Protein AF-A0A258W686-F1 (afdb_monomer_lite)

Structure (mmCIF, N/CA/C/O backbone):
data_AF-A0A258W686-F1
#
_entry.id   AF-A0A258W686-F1
#
loop_
_atom_site.group_PDB
_atom_site.id
_atom_site.type_symbol
_atom_site.label_atom_id
_atom_site.label_alt_id
_atom_site.label_comp_id
_atom_site.label_asym_id
_atom_site.label_entity_id
_atom_site.label_seq_id
_atom_site.pdbx_PDB_ins_code
_atom_site.Cartn_x
_atom_site.Cartn_y
_atom_site.Cartn_z
_atom_site.occupancy
_atom_site.B_iso_or_equiv
_atom_site.auth_seq_id
_atom_site.auth_comp_id
_atom_site.auth_asym_id
_atom_site.auth_atom_id
_atom_site.pdbx_PDB_model_num
ATOM 1 N N . MET A 1 1 ? 4.658 16.934 -2.492 1.00 56.75 1 MET A N 1
ATOM 2 C CA . MET A 1 1 ? 5.901 16.606 -3.215 1.00 56.75 1 MET A CA 1
ATOM 3 C C . MET A 1 1 ? 7.035 16.666 -2.204 1.00 56.75 1 MET A C 1
ATOM 5 O O . MET A 1 1 ? 7.214 17.702 -1.574 1.00 56.75 1 MET A O 1
ATOM 9 N N . SER A 1 2 ? 7.665 15.528 -1.936 1.00 75.50 2 SER A N 1
ATOM 10 C CA . SER A 1 2 ? 8.758 15.353 -0.976 1.00 75.50 2 SER A CA 1
ATOM 11 C C . SER A 1 2 ? 10.052 15.969 -1.514 1.00 75.50 2 SER A C 1
ATOM 13 O O . SER A 1 2 ? 10.267 15.992 -2.724 1.00 75.50 2 SER A O 1
ATOM 15 N N . VAL A 1 3 ? 10.951 16.422 -0.632 1.00 77.69 3 VAL A N 1
ATOM 16 C CA . VAL A 1 3 ? 12.310 16.862 -1.020 1.00 77.69 3 VAL A CA 1
ATOM 17 C C . VAL A 1 3 ? 13.039 15.752 -1.790 1.00 77.69 3 VAL A C 1
ATOM 19 O O . VAL A 1 3 ? 13.767 16.023 -2.741 1.00 77.69 3 VAL A O 1
ATOM 22 N N . TRP A 1 4 ? 12.769 14.493 -1.444 1.00 71.19 4 TRP A N 1
ATOM 23 C CA . TRP A 1 4 ? 13.322 13.329 -2.128 1.00 71.19 4 TRP A CA 1
ATOM 24 C C . TRP A 1 4 ? 12.793 13.159 -3.560 1.00 71.19 4 TRP A C 1
ATOM 26 O O . TRP A 1 4 ? 13.562 12.774 -4.435 1.00 71.19 4 TRP A O 1
ATOM 36 N N . ASP A 1 5 ? 11.542 13.540 -3.846 1.00 75.50 5 ASP A N 1
ATOM 37 C CA . ASP A 1 5 ? 11.000 13.475 -5.213 1.00 75.50 5 ASP A CA 1
ATOM 38 C C . ASP A 1 5 ? 11.805 14.378 -6.162 1.00 75.50 5 ASP A C 1
ATOM 40 O O . ASP A 1 5 ? 12.111 13.992 -7.288 1.00 75.50 5 ASP A O 1
ATOM 44 N N . VAL A 1 6 ? 12.207 15.565 -5.691 1.00 79.94 6 VAL A N 1
ATOM 45 C CA . VAL A 1 6 ? 13.018 16.521 -6.466 1.00 79.94 6 VAL A CA 1
ATOM 46 C C . VAL A 1 6 ? 14.425 15.972 -6.721 1.00 79.94 6 VAL A C 1
ATOM 48 O O . VAL A 1 6 ? 14.941 16.081 -7.834 1.00 79.94 6 VAL A O 1
ATOM 51 N N . VAL A 1 7 ? 15.025 15.328 -5.714 1.00 83.75 7 VAL A N 1
ATOM 52 C CA . VAL A 1 7 ? 16.359 14.713 -5.811 1.00 83.75 7 VAL A CA 1
ATOM 53 C C . VAL A 1 7 ? 16.385 13.572 -6.829 1.00 83.75 7 VAL A C 1
ATOM 55 O O . VAL A 1 7 ? 17.376 13.442 -7.540 1.00 83.75 7 VAL A O 1
ATOM 58 N N . PHE A 1 8 ? 15.312 12.783 -6.951 1.00 81.69 8 PHE A N 1
ATOM 59 C CA . PHE A 1 8 ? 15.241 11.657 -7.895 1.00 81.69 8 PHE A CA 1
ATOM 60 C C . PHE A 1 8 ? 14.682 12.022 -9.283 1.00 81.69 8 PHE A C 1
ATOM 62 O O . PHE A 1 8 ? 14.906 11.280 -10.242 1.00 81.69 8 PHE A O 1
ATOM 69 N N . LEU A 1 9 ? 14.031 13.180 -9.440 1.00 83.38 9 LEU A N 1
ATOM 70 C CA . LEU A 1 9 ? 13.615 13.728 -10.743 1.00 83.38 9 LEU A CA 1
ATOM 71 C C . LEU A 1 9 ? 14.786 14.301 -11.555 1.00 83.38 9 LEU A C 1
ATOM 73 O O . LEU A 1 9 ? 14.834 14.139 -12.774 1.00 83.38 9 LEU A O 1
ATOM 77 N N . LEU A 1 10 ? 15.749 14.940 -10.887 1.00 84.19 10 LEU A N 1
ATOM 78 C CA . LEU A 1 10 ? 16.954 15.491 -11.520 1.00 84.19 10 LEU A CA 1
ATOM 79 C C . LEU A 1 10 ? 17.782 14.447 -12.303 1.00 84.19 10 LEU A C 1
ATOM 81 O O . LEU A 1 10 ? 18.039 14.680 -13.487 1.00 84.19 10 LEU A O 1
ATOM 85 N N . PRO A 1 11 ? 18.175 13.293 -11.723 1.00 82.56 11 PRO A N 1
ATOM 86 C CA . PRO A 1 11 ? 18.915 12.256 -12.442 1.00 82.56 11 PRO A CA 1
ATOM 87 C C . PRO A 1 11 ? 18.093 11.607 -13.560 1.00 82.56 11 PRO A C 1
ATOM 89 O O . PRO A 1 11 ? 18.667 11.216 -14.571 1.00 82.56 11 PRO A O 1
ATOM 92 N N . PHE A 1 12 ? 16.762 11.559 -13.451 1.00 84.56 12 PHE A N 1
ATOM 93 C CA . PHE A 1 12 ? 15.903 11.082 -14.538 1.00 84.56 12 PHE A CA 1
ATOM 94 C C . PHE A 1 12 ? 15.983 12.002 -15.768 1.00 84.56 12 PHE A C 1
ATOM 96 O O . PHE A 1 12 ? 16.192 11.534 -16.889 1.00 84.56 12 PHE A O 1
ATOM 103 N N . GLY A 1 13 ? 15.887 13.320 -15.561 1.00 85.25 13 GLY A N 1
ATOM 104 C CA . GLY A 1 13 ? 16.041 14.309 -16.632 1.00 85.25 13 GLY A CA 1
ATOM 105 C C . GLY A 1 13 ? 17.443 14.305 -17.252 1.00 85.25 13 GLY A C 1
ATOM 106 O O . GLY A 1 13 ? 17.581 14.348 -18.474 1.00 85.25 13 GLY A O 1
ATOM 107 N N . LEU A 1 14 ? 18.482 14.184 -16.422 1.00 84.12 14 LEU A N 1
ATOM 108 C CA . LEU A 1 14 ? 19.871 14.027 -16.869 1.00 84.12 14 LEU A CA 1
ATOM 109 C C . LEU A 1 14 ? 20.082 12.737 -17.669 1.00 84.12 14 LEU A C 1
ATOM 111 O O . LEU A 1 14 ? 20.725 12.773 -18.715 1.00 84.12 14 LEU A O 1
ATOM 115 N N . GLY A 1 15 ? 19.502 11.619 -17.232 1.00 82.50 15 GLY A N 1
ATOM 116 C CA . GLY A 1 15 ? 19.580 10.350 -17.945 1.00 82.50 15 GLY A CA 1
ATOM 117 C C . GLY A 1 15 ? 18.936 10.423 -19.330 1.00 82.50 15 GLY A C 1
ATOM 118 O O . GLY A 1 15 ? 19.554 10.011 -20.307 1.00 82.50 15 GLY A O 1
ATOM 119 N N . LEU A 1 16 ? 17.750 11.034 -19.449 1.00 83.88 16 LEU A N 1
ATOM 120 C CA . LEU A 1 16 ? 17.110 11.278 -20.750 1.00 83.88 16 LEU A CA 1
ATOM 121 C C . LEU A 1 16 ? 17.962 12.179 -21.651 1.00 83.88 16 LEU A C 1
ATOM 123 O O . LEU A 1 16 ? 18.076 11.927 -22.851 1.00 83.88 16 LEU A O 1
ATOM 127 N N . TYR A 1 17 ? 18.595 13.205 -21.081 1.00 83.06 17 TYR A N 1
ATOM 128 C CA . TYR A 1 17 ? 19.498 14.079 -21.824 1.00 83.06 17 TYR A CA 1
ATOM 129 C C . TYR A 1 17 ? 20.717 13.323 -22.376 1.00 83.06 17 TYR A C 1
ATOM 131 O O . TYR A 1 17 ? 21.069 13.538 -23.534 1.00 83.06 17 TYR A O 1
ATOM 139 N N . LEU A 1 18 ? 21.300 12.399 -21.603 1.00 81.50 18 LEU A N 1
ATOM 140 C CA . LEU A 1 18 ? 22.433 11.555 -22.018 1.00 81.50 18 LEU A CA 1
ATOM 141 C C . LEU A 1 18 ? 22.084 10.538 -23.123 1.00 81.50 18 LEU A C 1
ATOM 143 O O . LEU A 1 18 ? 22.967 10.070 -23.836 1.00 81.50 18 LEU A O 1
ATOM 147 N N . PHE A 1 19 ? 20.802 10.209 -23.303 1.00 76.25 19 PHE A N 1
ATOM 148 C CA . PHE A 1 19 ? 20.343 9.409 -24.446 1.00 76.25 19 PHE A CA 1
ATOM 149 C C . PHE A 1 19 ? 20.204 10.231 -25.733 1.00 76.25 19 PHE A C 1
ATOM 151 O O . PHE A 1 19 ? 20.416 9.711 -26.826 1.00 76.25 19 PHE A O 1
ATOM 158 N N . VAL A 1 20 ? 19.827 11.508 -25.621 1.00 77.94 20 VAL A N 1
ATOM 159 C CA . VAL A 1 20 ? 19.598 12.399 -26.775 1.00 77.94 20 VAL A CA 1
ATOM 160 C C . VAL A 1 20 ? 20.889 13.081 -27.228 1.00 77.94 20 VAL A C 1
ATOM 162 O O . VAL A 1 20 ? 21.089 13.354 -28.414 1.00 77.94 20 VAL A O 1
ATOM 165 N N . LYS A 1 21 ? 21.771 13.389 -26.283 1.00 74.50 21 LYS A N 1
ATOM 166 C CA . LYS A 1 21 ? 23.090 13.966 -26.509 1.00 74.50 21 LYS A CA 1
ATOM 167 C C . LYS A 1 21 ? 24.098 13.035 -25.855 1.00 74.50 21 LYS A C 1
ATOM 169 O O . LYS A 1 21 ? 23.887 12.645 -24.719 1.00 74.50 21 LYS A O 1
ATOM 174 N N . THR A 1 22 ? 25.206 12.748 -26.531 1.00 69.00 22 THR A N 1
ATOM 175 C CA . THR A 1 22 ? 26.326 11.945 -26.006 1.00 69.00 22 THR A CA 1
ATOM 176 C C . THR A 1 22 ? 27.503 12.845 -25.602 1.00 69.00 22 THR A C 1
ATOM 178 O O . THR A 1 22 ? 28.583 12.794 -26.200 1.00 69.00 22 THR A O 1
ATOM 181 N N . PRO A 1 23 ? 27.310 13.784 -24.653 1.00 68.50 23 PRO A N 1
ATOM 182 C CA . PRO A 1 23 ? 28.314 14.787 -24.343 1.00 68.50 23 PRO A CA 1
ATOM 183 C C . PRO A 1 23 ? 29.565 14.173 -23.713 1.00 68.50 23 PRO A C 1
ATOM 185 O O . PRO A 1 23 ? 30.623 14.788 -23.812 1.00 68.50 23 PRO A O 1
ATOM 188 N N . ILE A 1 24 ? 29.472 13.002 -23.072 1.00 64.94 24 ILE A N 1
ATOM 189 C CA . ILE A 1 24 ? 30.601 12.377 -22.379 1.00 64.94 24 ILE A CA 1
ATOM 190 C C . ILE A 1 24 ? 31.543 11.761 -23.414 1.00 64.94 24 ILE A C 1
ATOM 192 O O . ILE A 1 24 ? 32.717 12.128 -23.443 1.00 64.94 24 ILE A O 1
ATOM 196 N N . GLY A 1 25 ? 31.023 10.946 -24.336 1.00 61.09 25 GLY A N 1
ATOM 197 C CA . GLY A 1 25 ? 31.794 10.374 -25.441 1.00 61.09 25 GLY A CA 1
ATOM 198 C C . GLY A 1 25 ? 32.446 11.437 -26.324 1.00 61.09 25 GLY A C 1
ATOM 199 O O . GLY A 1 25 ? 33.623 11.333 -26.661 1.00 61.09 25 GLY A O 1
ATOM 200 N N . VAL A 1 26 ? 31.722 12.519 -26.630 1.00 64.25 26 VAL A N 1
ATOM 201 C CA . VAL A 1 26 ? 32.249 13.609 -27.470 1.00 64.25 26 VAL A CA 1
ATOM 202 C C . VAL A 1 26 ? 33.321 14.434 -26.749 1.00 64.25 26 VAL A C 1
ATOM 204 O O . VAL A 1 26 ? 34.288 14.859 -27.378 1.00 64.25 26 VAL A O 1
ATOM 207 N N . ARG A 1 27 ? 33.174 14.684 -25.442 1.00 68.88 27 ARG A N 1
ATOM 208 C CA . ARG A 1 27 ? 34.064 15.594 -24.701 1.00 68.88 27 ARG A CA 1
ATOM 209 C C . ARG A 1 27 ? 35.284 14.910 -24.093 1.00 68.88 27 ARG A C 1
ATOM 211 O O . ARG A 1 27 ? 36.314 15.562 -23.955 1.00 68.88 27 ARG A O 1
ATOM 218 N N . TYR A 1 28 ? 35.180 13.630 -23.745 1.00 71.94 28 TYR A N 1
ATOM 219 C CA . TYR A 1 28 ? 36.244 12.877 -23.074 1.00 71.94 28 TYR A CA 1
ATOM 220 C C . TYR A 1 28 ? 36.879 11.793 -23.953 1.00 71.94 28 TYR A C 1
ATOM 222 O O . TYR A 1 28 ? 37.714 11.044 -23.458 1.00 71.94 28 TYR A O 1
ATOM 230 N N . GLN A 1 29 ? 36.516 11.717 -25.244 1.00 65.62 29 GLN A N 1
ATOM 231 C CA . GLN A 1 29 ? 36.982 10.679 -26.181 1.00 65.62 29 GLN A CA 1
ATOM 232 C C . GLN A 1 29 ? 36.765 9.251 -25.653 1.00 65.62 29 GLN A C 1
ATOM 234 O O . GLN A 1 29 ? 37.506 8.328 -25.984 1.00 65.62 29 GLN A O 1
ATOM 239 N N . THR A 1 30 ? 35.754 9.064 -24.808 1.00 67.12 30 THR A N 1
ATOM 240 C CA . THR A 1 30 ? 35.369 7.749 -24.307 1.00 67.12 30 THR A CA 1
ATOM 241 C C . THR A 1 30 ? 34.498 7.030 -25.324 1.00 67.12 30 THR A C 1
ATOM 243 O O . THR A 1 30 ? 33.896 7.643 -26.209 1.00 67.12 30 THR A O 1
ATOM 246 N N . GLU A 1 31 ? 34.402 5.713 -25.182 1.00 72.44 31 GLU A N 1
ATOM 247 C CA . GLU A 1 31 ? 33.558 4.912 -26.056 1.00 72.44 31 GLU A CA 1
ATOM 248 C C . GLU A 1 31 ? 32.090 5.355 -25.938 1.00 72.44 31 GLU A C 1
ATOM 250 O O . GLU A 1 31 ? 31.547 5.549 -24.848 1.00 72.44 31 GLU A O 1
ATOM 255 N N . THR A 1 32 ? 31.438 5.537 -27.085 1.00 67.62 32 THR A N 1
ATOM 256 C CA . THR A 1 32 ? 30.103 6.148 -27.213 1.00 67.62 32 THR A CA 1
ATOM 257 C C . THR A 1 32 ? 28.979 5.348 -26.553 1.00 67.62 32 THR A C 1
ATOM 259 O O . THR A 1 32 ? 27.876 5.864 -26.394 1.00 67.62 32 THR A O 1
ATOM 262 N N . TRP A 1 33 ? 29.241 4.107 -26.133 1.00 73.31 33 TRP A N 1
ATOM 263 C CA . TRP A 1 33 ? 28.299 3.287 -25.371 1.00 73.31 33 TRP A CA 1
ATOM 264 C C . TRP A 1 33 ? 28.239 3.656 -23.881 1.00 73.31 33 TRP A C 1
ATOM 266 O O . TRP A 1 33 ? 27.299 3.252 -23.198 1.00 73.31 33 TRP A O 1
ATOM 276 N N . MET A 1 34 ? 29.186 4.444 -23.359 1.00 75.56 34 MET A N 1
ATOM 277 C CA . MET A 1 34 ? 29.187 4.829 -21.944 1.00 75.56 34 MET A CA 1
ATOM 278 C C . MET A 1 34 ? 28.051 5.804 -21.598 1.00 75.56 34 MET A C 1
ATOM 280 O O . MET A 1 34 ? 27.424 5.651 -20.551 1.00 75.56 34 MET A O 1
ATOM 284 N N . ASP A 1 35 ? 27.730 6.758 -22.481 1.00 76.88 35 ASP A N 1
ATOM 285 C CA . ASP A 1 35 ? 26.614 7.702 -22.302 1.00 76.88 35 ASP A CA 1
ATOM 286 C C . ASP A 1 35 ? 25.251 7.002 -22.097 1.00 76.88 35 ASP A C 1
ATOM 288 O O . ASP A 1 35 ? 24.597 7.273 -21.083 1.00 76.88 35 ASP A O 1
ATOM 292 N N . PRO A 1 36 ? 24.809 6.067 -22.969 1.00 78.00 36 PRO A N 1
ATOM 293 C CA . PRO A 1 36 ? 23.532 5.382 -22.781 1.00 78.00 36 PRO A CA 1
ATOM 294 C C . PRO A 1 36 ? 23.534 4.430 -21.580 1.00 78.00 36 PRO A C 1
ATOM 296 O O . PRO A 1 36 ? 22.490 4.259 -20.955 1.00 78.00 36 PRO A O 1
ATOM 299 N N . VAL A 1 37 ? 24.675 3.840 -21.198 1.00 84.00 37 VAL A N 1
ATOM 300 C CA . VAL A 1 37 ? 24.759 2.996 -19.989 1.00 84.00 37 VAL A CA 1
ATOM 301 C C . VAL A 1 37 ? 24.590 3.831 -18.719 1.00 84.00 37 VAL A C 1
ATOM 303 O O . VAL A 1 37 ? 23.804 3.472 -17.838 1.00 84.00 37 VAL A O 1
ATOM 306 N N . VAL A 1 38 ? 25.268 4.977 -18.628 1.00 83.31 38 VAL A N 1
ATOM 307 C CA . VAL A 1 38 ? 25.111 5.905 -17.497 1.00 83.31 38 VAL A CA 1
ATOM 308 C C . VAL A 1 38 ? 23.691 6.472 -17.468 1.00 83.31 38 VAL A C 1
ATOM 310 O O . VAL A 1 38 ? 23.053 6.468 -16.413 1.00 83.31 38 VAL A O 1
ATOM 313 N N . GLY A 1 39 ? 23.158 6.875 -18.625 1.00 84.38 39 GLY A N 1
ATOM 314 C CA . GLY A 1 39 ? 21.784 7.356 -18.754 1.00 84.38 39 GLY A CA 1
ATOM 315 C C . GLY A 1 39 ? 20.752 6.315 -18.317 1.00 84.38 39 GLY A C 1
ATOM 316 O O . GLY A 1 39 ? 19.850 6.631 -17.540 1.00 84.38 39 GLY A O 1
ATOM 317 N N . PHE A 1 40 ? 20.914 5.057 -18.741 1.00 86.75 40 PHE A N 1
ATOM 318 C CA . PHE A 1 40 ? 20.033 3.954 -18.353 1.00 86.75 40 PHE A CA 1
ATOM 319 C C . PHE A 1 40 ? 20.057 3.725 -16.845 1.00 86.75 40 PHE A C 1
ATOM 321 O O . PHE A 1 40 ? 19.006 3.605 -16.223 1.00 86.75 40 PHE A O 1
ATOM 328 N N . THR A 1 41 ? 21.248 3.718 -16.247 1.00 86.88 41 THR A N 1
ATOM 329 C CA . THR A 1 41 ? 21.414 3.488 -14.808 1.00 86.88 41 THR A CA 1
ATOM 330 C C . THR A 1 41 ? 20.721 4.580 -13.989 1.00 86.88 41 THR A C 1
ATOM 332 O O . THR A 1 41 ? 20.018 4.274 -13.026 1.00 86.88 41 THR A O 1
ATOM 335 N N . MET A 1 42 ? 20.845 5.849 -14.397 1.00 86.19 42 MET A N 1
ATOM 336 C CA . MET A 1 42 ? 20.165 6.969 -13.735 1.00 86.19 42 MET A CA 1
ATOM 337 C C . MET A 1 42 ? 18.640 6.869 -13.841 1.00 86.19 42 MET A C 1
ATOM 339 O O . MET A 1 42 ? 17.946 6.999 -12.834 1.00 86.19 42 MET A O 1
ATOM 343 N N . ILE A 1 43 ? 18.117 6.585 -15.038 1.00 88.56 43 ILE A N 1
ATOM 344 C CA . ILE A 1 43 ? 16.676 6.404 -15.258 1.00 88.56 43 ILE A CA 1
ATOM 345 C C . ILE A 1 43 ? 16.152 5.225 -14.437 1.00 88.56 43 ILE A C 1
ATOM 347 O O . ILE A 1 43 ? 15.110 5.344 -13.794 1.00 88.56 43 ILE A O 1
ATOM 351 N N . PHE A 1 44 ? 16.875 4.105 -14.431 1.00 88.25 44 PHE A N 1
ATOM 352 C CA . PHE A 1 44 ? 16.490 2.897 -13.715 1.00 88.25 44 PHE A CA 1
ATOM 353 C C . PHE A 1 44 ? 16.409 3.138 -12.205 1.00 88.25 44 PHE A C 1
ATOM 355 O O . PHE A 1 44 ? 15.393 2.817 -11.595 1.00 88.25 44 PHE A O 1
ATOM 362 N N . ILE A 1 45 ? 17.421 3.770 -11.603 1.00 86.62 45 ILE A N 1
ATOM 363 C CA . ILE A 1 45 ? 17.424 4.085 -10.165 1.00 86.62 45 ILE A CA 1
ATOM 364 C C . ILE A 1 45 ? 16.271 5.029 -9.807 1.00 86.62 45 ILE A C 1
ATOM 366 O O . ILE A 1 45 ? 15.567 4.788 -8.825 1.00 86.62 45 ILE A O 1
ATOM 370 N N . SER A 1 46 ? 16.029 6.068 -10.611 1.00 85.31 46 SER A N 1
ATOM 371 C CA . SER A 1 46 ? 14.891 6.968 -10.408 1.00 85.31 46 SER A CA 1
ATOM 372 C C . SER A 1 46 ? 13.558 6.233 -10.524 1.00 85.31 46 SER A C 1
ATOM 374 O O . SER A 1 46 ? 12.697 6.394 -9.664 1.00 85.31 46 SER A O 1
ATOM 376 N N . ALA A 1 47 ? 13.383 5.385 -11.539 1.00 85.12 47 ALA A N 1
ATOM 377 C CA . ALA A 1 47 ? 12.165 4.602 -11.722 1.00 85.12 47 ALA A CA 1
ATOM 378 C C . ALA A 1 47 ? 11.923 3.639 -10.551 1.00 85.12 47 ALA A C 1
ATOM 380 O O . ALA A 1 47 ? 10.799 3.538 -10.064 1.00 85.12 47 ALA A O 1
ATOM 381 N N . VAL A 1 48 ? 12.977 2.991 -10.049 1.00 85.50 48 VAL A N 1
ATOM 382 C CA . VAL A 1 48 ? 12.924 2.133 -8.861 1.00 85.50 48 VAL A CA 1
ATOM 383 C C . VAL A 1 48 ? 12.531 2.940 -7.623 1.00 85.50 48 VAL A C 1
ATOM 385 O O . VAL A 1 48 ? 11.656 2.508 -6.875 1.00 85.50 48 VAL A O 1
ATOM 388 N N . TYR A 1 49 ? 13.101 4.133 -7.422 1.00 82.81 49 TYR A N 1
ATOM 389 C CA . TYR A 1 49 ? 12.688 5.023 -6.337 1.00 82.81 49 TYR A CA 1
ATOM 390 C C . TYR A 1 49 ? 11.207 5.391 -6.444 1.00 82.81 49 TYR A C 1
ATOM 392 O O . TYR A 1 49 ? 10.482 5.225 -5.472 1.00 82.81 49 TYR A O 1
ATOM 400 N N . PHE A 1 50 ? 10.728 5.834 -7.610 1.00 79.44 50 PHE A N 1
ATOM 401 C CA . PHE A 1 50 ? 9.317 6.191 -7.788 1.00 79.44 50 PHE A CA 1
ATOM 402 C C . PHE A 1 50 ? 8.392 4.988 -7.593 1.00 79.44 50 PHE A C 1
ATOM 404 O O . PHE A 1 50 ? 7.342 5.116 -6.962 1.00 79.44 50 PHE A O 1
ATOM 411 N N . TYR A 1 51 ? 8.808 3.809 -8.053 1.00 77.38 51 TYR A N 1
ATOM 412 C CA . TYR A 1 51 ? 8.102 2.563 -7.797 1.00 77.38 51 TYR A CA 1
ATOM 413 C C . TYR A 1 51 ? 8.012 2.277 -6.293 1.00 77.38 51 TYR A C 1
ATOM 415 O O . TYR A 1 51 ? 6.923 2.056 -5.782 1.00 77.38 51 TYR A O 1
ATOM 423 N N . PHE A 1 52 ? 9.100 2.356 -5.529 1.00 75.69 52 PHE A N 1
ATOM 424 C CA . PHE A 1 52 ? 9.039 2.104 -4.084 1.00 75.69 52 PHE A CA 1
ATOM 425 C C . PHE A 1 52 ? 8.421 3.245 -3.264 1.00 75.69 52 PHE A C 1
ATOM 427 O O . PHE A 1 52 ? 7.821 2.997 -2.227 1.00 75.69 52 PHE A O 1
ATOM 434 N N . ALA A 1 53 ? 8.545 4.494 -3.692 1.00 69.88 53 ALA A N 1
ATOM 435 C CA . ALA A 1 53 ? 8.013 5.636 -2.959 1.00 69.88 53 ALA A CA 1
ATOM 436 C C . ALA A 1 53 ? 6.499 5.791 -3.159 1.00 69.88 53 ALA A C 1
ATOM 438 O O . ALA A 1 53 ? 5.799 6.178 -2.226 1.00 69.88 53 ALA A O 1
ATOM 439 N N . HIS A 1 54 ? 5.990 5.464 -4.354 1.00 68.81 54 HIS A N 1
ATOM 440 C CA . HIS A 1 54 ? 4.599 5.742 -4.733 1.00 68.81 54 HIS A CA 1
ATOM 441 C C . HIS A 1 54 ? 3.786 4.492 -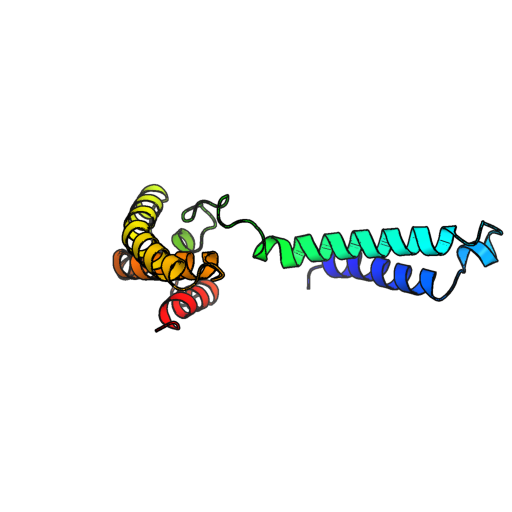5.084 1.00 68.81 54 HIS A C 1
ATOM 443 O O . HIS A 1 54 ? 2.567 4.508 -4.932 1.00 68.81 54 HIS A O 1
ATOM 449 N N . VAL A 1 55 ? 4.432 3.401 -5.510 1.00 61.09 55 VAL A N 1
ATOM 450 C CA . VAL A 1 55 ? 3.750 2.181 -5.979 1.00 61.09 55 VAL A CA 1
ATOM 451 C C . VAL A 1 55 ? 3.863 1.024 -4.980 1.00 61.09 55 VAL A C 1
ATOM 453 O O . VAL A 1 55 ? 2.883 0.318 -4.774 1.00 61.09 55 VAL A O 1
ATOM 456 N N . SER A 1 56 ? 4.979 0.829 -4.272 1.00 50.94 56 SER A N 1
ATOM 457 C CA . SER A 1 56 ? 5.098 -0.267 -3.292 1.00 50.94 56 SER A CA 1
ATOM 458 C C . SER A 1 56 ? 4.207 -0.064 -2.063 1.00 50.94 56 SER A C 1
ATOM 460 O O . SER A 1 56 ? 3.812 -1.036 -1.437 1.00 50.94 56 SER A O 1
ATOM 462 N N . GLY A 1 57 ? 3.799 1.172 -1.758 1.00 43.72 57 GLY A N 1
ATOM 463 C CA . GLY A 1 57 ? 2.732 1.431 -0.788 1.00 43.72 57 GLY A CA 1
ATOM 464 C C . GLY A 1 57 ? 1.352 0.931 -1.245 1.00 43.72 57 GLY A C 1
ATOM 465 O O . GLY A 1 57 ? 0.479 0.738 -0.406 1.00 43.72 57 GLY A O 1
ATOM 466 N N . GLN A 1 58 ? 1.168 0.713 -2.552 1.00 46.16 58 GLN A N 1
ATOM 467 C CA . GLN A 1 58 ? -0.045 0.175 -3.183 1.00 46.16 58 GLN A CA 1
ATOM 468 C C . GLN A 1 58 ? 0.090 -1.308 -3.586 1.00 46.16 58 GLN A C 1
ATOM 470 O O . GLN A 1 58 ? -0.921 -1.965 -3.804 1.00 46.16 58 GLN A O 1
ATOM 475 N N . LEU A 1 59 ? 1.322 -1.826 -3.701 1.00 41.47 59 LEU A N 1
ATOM 476 C CA . LEU A 1 59 ? 1.653 -3.210 -4.082 1.00 41.47 59 LEU A CA 1
ATOM 477 C C . LEU A 1 59 ? 2.266 -4.037 -2.945 1.00 41.47 59 LEU A C 1
ATOM 479 O O . LEU A 1 59 ? 2.591 -5.204 -3.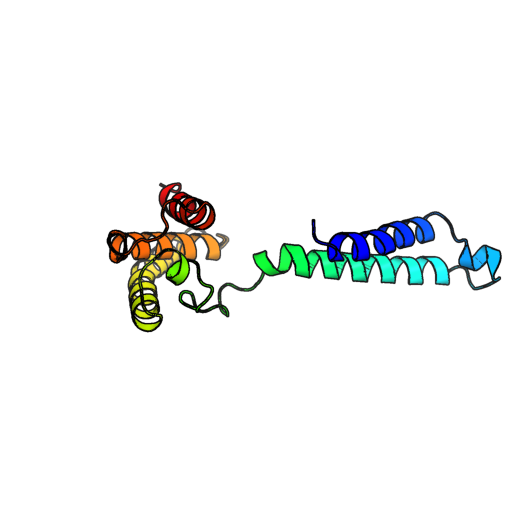165 1.00 41.47 59 LEU A O 1
ATOM 483 N N . ALA A 1 60 ? 2.460 -3.466 -1.752 1.00 35.25 60 ALA A N 1
ATOM 484 C CA . ALA A 1 60 ? 2.785 -4.256 -0.575 1.00 35.25 60 ALA A CA 1
ATOM 485 C C . ALA A 1 60 ? 1.693 -5.325 -0.453 1.00 35.25 60 ALA A C 1
ATOM 487 O O . ALA A 1 60 ? 0.519 -4.955 -0.370 1.00 35.25 60 ALA A O 1
ATOM 488 N N . PRO A 1 61 ? 2.038 -6.624 -0.500 1.00 40.88 61 PRO A N 1
ATOM 489 C CA . PRO A 1 61 ? 1.049 -7.652 -0.256 1.00 40.88 61 PRO A CA 1
ATOM 490 C C . PRO A 1 61 ? 0.395 -7.326 1.085 1.00 40.88 61 PRO A C 1
ATOM 492 O O . PRO A 1 61 ? 1.086 -7.111 2.083 1.00 40.88 61 PRO A O 1
ATOM 495 N N . GLU A 1 62 ? -0.933 -7.274 1.087 1.00 46.22 62 GLU A N 1
ATOM 496 C CA . GLU A 1 62 ? -1.824 -7.031 2.231 1.00 46.22 62 GLU A CA 1
ATOM 497 C C . GLU A 1 62 ? -1.622 -8.030 3.402 1.00 46.22 62 GLU A C 1
ATOM 499 O O . GLU A 1 62 ? -2.445 -8.107 4.305 1.00 46.22 62 GLU A O 1
ATOM 504 N N . GLY A 1 63 ? -0.539 -8.817 3.405 1.00 39.69 63 GLY A N 1
ATOM 505 C CA . GLY A 1 63 ? -0.250 -9.879 4.364 1.00 39.69 63 GLY A CA 1
ATOM 506 C C . GLY A 1 63 ? 0.694 -9.522 5.517 1.00 39.69 63 GLY A C 1
ATOM 507 O O . GLY A 1 63 ? 0.692 -10.261 6.492 1.00 39.69 63 GLY A O 1
ATOM 508 N N . ASP A 1 64 ? 1.466 -8.425 5.459 1.00 39.50 64 ASP A N 1
ATOM 509 C CA . ASP A 1 64 ? 2.529 -8.163 6.464 1.00 39.50 64 ASP A CA 1
ATOM 510 C C . ASP A 1 64 ? 2.344 -6.900 7.320 1.00 39.50 64 ASP A C 1
ATOM 512 O O . ASP A 1 64 ? 3.106 -6.653 8.257 1.00 39.50 64 ASP A O 1
ATOM 516 N N . ARG A 1 65 ? 1.309 -6.095 7.065 1.00 53.25 65 ARG A N 1
ATOM 517 C CA . ARG A 1 65 ? 0.812 -5.158 8.080 1.00 53.25 65 ARG A CA 1
ATOM 518 C C . ARG A 1 65 ? -0.374 -5.833 8.726 1.00 53.25 65 ARG A C 1
ATOM 520 O O . ARG A 1 65 ? -1.396 -5.998 8.070 1.00 53.25 65 ARG A O 1
ATOM 527 N N . SER A 1 66 ? -0.232 -6.230 9.991 1.00 62.53 66 SER A N 1
ATOM 528 C CA . SER A 1 66 ? -1.374 -6.738 10.741 1.00 62.53 66 SER A CA 1
ATOM 529 C C . SER A 1 66 ? -2.537 -5.746 10.569 1.00 62.53 66 SER A C 1
ATOM 531 O O . SER A 1 66 ? -2.330 -4.532 10.702 1.00 62.53 66 SER A O 1
ATOM 533 N N . PRO A 1 67 ? -3.750 -6.221 10.241 1.00 68.12 67 PRO A N 1
ATOM 534 C CA . PRO A 1 67 ? -4.901 -5.351 9.986 1.00 68.12 67 PRO A CA 1
ATOM 535 C C . PRO A 1 67 ? -5.246 -4.482 11.202 1.00 68.12 67 PRO A C 1
ATOM 537 O O . PRO A 1 67 ? -5.956 -3.495 11.084 1.00 68.12 67 PRO A O 1
ATOM 540 N N . CYS A 1 68 ? -4.685 -4.813 12.362 1.00 74.62 68 CYS A N 1
ATOM 541 C CA . CYS A 1 68 ? -4.806 -4.076 13.606 1.00 74.62 68 CYS A CA 1
ATOM 542 C C . CYS A 1 68 ? -3.456 -3.635 14.174 1.00 74.62 68 CYS A C 1
ATOM 544 O O . CYS A 1 68 ? -3.322 -3.463 15.376 1.00 74.62 68 CYS A O 1
ATOM 546 N N . GLY A 1 69 ? -2.437 -3.437 13.340 1.00 71.94 69 GLY A N 1
ATOM 547 C CA . GLY A 1 69 ? -1.165 -2.889 13.799 1.00 71.94 69 GLY A CA 1
ATOM 548 C C . GLY A 1 69 ? -1.324 -1.457 14.315 1.00 71.94 69 GLY A C 1
ATOM 549 O O . GLY A 1 69 ? -2.279 -0.753 13.986 1.00 71.94 69 GLY A O 1
ATOM 550 N N . ARG A 1 70 ? -0.348 -0.970 15.082 1.00 63.88 70 ARG A N 1
ATOM 551 C CA . ARG A 1 70 ? -0.373 0.370 15.707 1.00 63.88 70 ARG A CA 1
ATOM 552 C C . ARG A 1 70 ? -0.567 1.549 14.730 1.00 63.88 70 ARG A C 1
ATOM 554 O O . ARG A 1 70 ? -0.960 2.629 15.155 1.00 63.88 70 ARG A O 1
ATOM 561 N N . LEU A 1 71 ? -0.288 1.346 13.439 1.00 66.12 71 LEU A N 1
ATOM 562 C CA . LEU A 1 71 ? -0.468 2.322 12.350 1.00 66.12 71 LEU A CA 1
ATOM 563 C C . LEU A 1 71 ? -1.645 1.979 11.413 1.00 66.12 71 LEU A C 1
ATOM 565 O O . LEU A 1 71 ? -1.768 2.558 10.334 1.00 66.12 71 LEU A O 1
ATOM 569 N N . SER A 1 72 ? -2.474 1.002 11.781 1.00 76.31 72 SER A N 1
ATOM 570 C CA . SER A 1 72 ? -3.637 0.581 10.999 1.00 76.31 72 SER A CA 1
ATOM 571 C C . SER A 1 72 ? -4.762 1.614 11.074 1.00 76.31 72 SER A C 1
ATOM 573 O O . SER A 1 72 ? -4.933 2.306 12.084 1.00 76.31 72 SER A O 1
ATOM 575 N N . LYS A 1 73 ? -5.577 1.695 10.016 1.00 76.62 73 LYS A N 1
ATOM 576 C CA . LYS A 1 73 ? -6.776 2.550 10.012 1.00 76.62 73 LYS A CA 1
ATOM 577 C C . LYS A 1 73 ? -7.820 2.067 11.012 1.00 76.62 73 LYS A C 1
ATOM 579 O O . LYS A 1 73 ? -8.551 2.873 11.573 1.00 76.62 73 LYS A O 1
ATOM 584 N N . GLN A 1 74 ? -7.811 0.778 11.311 1.00 80.31 74 GLN A N 1
ATOM 585 C CA . GLN A 1 74 ? -8.658 0.117 12.282 1.00 80.31 74 GLN A CA 1
ATOM 586 C C . GLN A 1 74 ? -8.349 0.603 13.712 1.00 80.31 74 GLN A C 1
ATOM 588 O O . GLN A 1 74 ? -9.270 0.874 14.472 1.00 80.31 74 GLN A O 1
ATOM 593 N N . ILE A 1 75 ? -7.081 0.827 14.079 1.00 80.31 75 ILE A N 1
ATOM 594 C CA . ILE A 1 75 ? -6.722 1.435 15.379 1.00 80.31 75 ILE A CA 1
ATOM 595 C C . ILE A 1 75 ? -6.793 2.972 15.353 1.00 80.31 75 ILE A C 1
ATOM 597 O O . ILE A 1 75 ? -7.107 3.606 16.366 1.00 80.31 75 ILE A O 1
ATOM 601 N N . GLU A 1 76 ? -6.503 3.605 14.215 1.00 81.88 76 GLU A N 1
ATOM 602 C CA . GLU A 1 76 ? -6.565 5.069 14.070 1.00 81.88 76 GLU A CA 1
ATOM 603 C C . GLU A 1 76 ? -8.006 5.594 14.169 1.00 81.88 76 GLU A C 1
ATOM 605 O O . GLU A 1 76 ? -8.249 6.602 14.839 1.00 81.88 76 GLU A O 1
ATOM 610 N N . CYS A 1 77 ? -8.954 4.892 13.544 1.00 84.25 77 CYS A N 1
ATOM 611 C CA . CYS A 1 77 ? -10.341 5.326 13.374 1.00 84.25 77 CYS A CA 1
ATOM 612 C C . CYS A 1 77 ? -11.332 4.638 14.322 1.00 84.25 77 CYS A C 1
ATOM 614 O O . CYS A 1 77 ? -12.494 5.033 14.364 1.00 84.25 77 CYS A O 1
ATOM 616 N N . TYR A 1 78 ? -10.890 3.667 15.129 1.00 85.56 78 TYR A N 1
ATOM 617 C CA . TYR A 1 78 ? -11.710 3.066 16.186 1.00 85.56 78 TYR A CA 1
ATOM 618 C C . TYR A 1 78 ? -10.996 3.105 17.541 1.00 85.56 78 TYR A C 1
ATOM 620 O O . TYR A 1 78 ? -9.767 3.143 17.647 1.00 85.56 78 TYR A O 1
ATOM 628 N N . ASN A 1 79 ? -11.768 3.132 18.621 1.00 87.75 79 ASN A N 1
ATOM 629 C CA . ASN A 1 79 ? -11.267 3.077 19.988 1.00 87.75 79 ASN A CA 1
ATOM 630 C C . ASN A 1 79 ? -11.128 1.622 20.462 1.00 87.75 79 ASN A C 1
ATOM 632 O O . ASN A 1 79 ? -11.893 1.159 21.303 1.00 87.75 79 ASN A O 1
ATOM 636 N N . LEU A 1 80 ? -10.179 0.887 19.878 1.00 84.44 80 LEU A N 1
ATOM 637 C CA . LEU A 1 80 ? -9.963 -0.537 20.144 1.00 84.44 80 LEU A CA 1
ATOM 638 C C . LEU A 1 80 ? -8.511 -0.805 20.551 1.00 84.44 80 LEU A C 1
ATOM 640 O O . LEU A 1 80 ? -7.590 -0.143 20.066 1.00 84.44 80 LEU A O 1
ATOM 644 N N . SER A 1 81 ? -8.306 -1.796 21.421 1.00 85.06 81 SER A N 1
ATOM 645 C CA . SER A 1 81 ? -6.987 -2.401 21.620 1.00 85.06 81 SER A CA 1
ATOM 646 C C . SER A 1 81 ? -6.627 -3.286 20.423 1.00 85.06 81 SER A C 1
ATOM 648 O O . SER A 1 81 ? -7.504 -3.737 19.681 1.00 85.06 81 SER A O 1
ATOM 650 N N . GLU A 1 82 ? -5.335 -3.556 20.240 1.00 82.12 82 GLU A N 1
ATOM 651 C CA . GLU A 1 82 ? -4.837 -4.417 19.159 1.00 82.12 82 GLU A CA 1
ATOM 652 C C . GLU A 1 82 ? -5.450 -5.824 19.209 1.00 82.12 82 GLU A C 1
ATOM 654 O O . GLU A 1 82 ? -5.899 -6.332 18.184 1.00 82.12 82 GLU A O 1
ATOM 659 N N . GLU A 1 83 ? -5.589 -6.405 20.404 1.00 81.75 83 GLU A N 1
ATOM 660 C CA . GLU A 1 83 ? -6.221 -7.715 20.605 1.00 81.75 83 GLU A CA 1
ATOM 661 C C . GLU A 1 83 ? -7.703 -7.723 20.201 1.00 81.75 83 GLU A C 1
ATOM 663 O O . GLU A 1 83 ? -8.143 -8.596 19.449 1.00 81.75 83 GLU A O 1
ATOM 668 N N . THR A 1 84 ? -8.477 -6.729 20.649 1.00 84.19 84 THR A N 1
ATOM 669 C CA . THR A 1 84 ? -9.910 -6.632 20.329 1.00 84.19 84 THR A CA 1
ATOM 670 C C . THR A 1 84 ? -10.122 -6.375 18.844 1.00 84.19 84 THR A C 1
ATOM 672 O O . THR A 1 84 ? -11.020 -6.955 18.233 1.00 84.19 84 THR A O 1
ATOM 675 N N . CYS A 1 85 ? -9.272 -5.542 18.246 1.00 84.69 85 CYS A N 1
ATOM 676 C CA . CYS A 1 85 ? -9.292 -5.299 16.816 1.00 84.69 85 CYS A CA 1
ATOM 677 C C . CYS A 1 85 ? -8.993 -6.590 16.040 1.00 84.69 85 CYS A C 1
ATOM 679 O O . CYS A 1 85 ? -9.773 -6.953 15.163 1.00 84.69 85 CYS A O 1
ATOM 681 N N . MET A 1 86 ? -7.919 -7.319 16.376 1.00 85.81 86 MET A N 1
ATOM 682 C CA . MET A 1 86 ? -7.556 -8.557 15.673 1.00 85.81 86 MET A CA 1
ATOM 683 C C . MET A 1 86 ? -8.653 -9.616 15.783 1.00 85.81 86 MET A C 1
ATOM 685 O O . MET A 1 86 ? -8.974 -10.277 14.794 1.00 85.81 86 MET A O 1
ATOM 689 N N . SER A 1 87 ? -9.257 -9.752 16.965 1.00 84.75 87 SER A N 1
ATOM 690 C CA . SER A 1 87 ? -10.368 -10.676 17.202 1.00 84.75 87 SER A CA 1
ATOM 691 C C . SER A 1 87 ? -11.577 -10.337 16.326 1.00 84.75 87 SER A C 1
ATOM 693 O O . SER A 1 87 ? -12.090 -11.193 15.602 1.00 84.75 87 SER A O 1
ATOM 695 N N . ALA A 1 88 ? -11.985 -9.067 16.304 1.00 85.56 88 ALA A N 1
ATOM 696 C CA . ALA A 1 88 ? -13.120 -8.620 15.504 1.00 85.56 88 ALA A CA 1
ATOM 697 C C . ALA A 1 88 ? -12.852 -8.682 13.996 1.00 85.56 88 ALA A C 1
ATOM 699 O O . ALA A 1 88 ? -13.741 -9.047 13.226 1.00 85.56 88 ALA A O 1
ATOM 700 N N . TRP A 1 89 ? -11.624 -8.387 13.564 1.00 85.94 89 TRP A N 1
ATOM 701 C CA . TRP A 1 89 ? -11.212 -8.516 12.168 1.00 85.94 89 TRP A CA 1
ATOM 702 C C . TRP A 1 89 ? -11.272 -9.972 11.705 1.00 85.94 89 TRP A C 1
ATOM 704 O O . TRP A 1 89 ? -11.877 -10.272 10.678 1.00 85.94 89 TRP A O 1
ATOM 714 N N . THR A 1 90 ? -10.731 -10.891 12.508 1.00 84.25 90 THR A N 1
ATOM 715 C CA . THR A 1 90 ? -10.762 -12.334 12.222 1.00 84.25 90 THR A CA 1
ATOM 716 C C . THR A 1 90 ? -12.197 -12.859 12.191 1.00 84.25 90 THR A C 1
ATOM 718 O O . THR A 1 90 ? -12.575 -13.568 11.261 1.00 84.25 90 THR A O 1
ATOM 721 N N . SER A 1 91 ? -13.036 -12.442 13.146 1.00 84.94 91 SER A N 1
ATOM 722 C CA . SER A 1 91 ? -14.461 -12.799 13.168 1.00 84.94 91 SER A CA 1
ATOM 723 C C . SER A 1 91 ? -15.232 -12.265 11.958 1.00 84.94 91 SER A C 1
ATOM 725 O O . SER A 1 91 ? -16.230 -12.861 11.567 1.00 84.94 91 SER A O 1
ATOM 727 N N . SER A 1 92 ? -14.791 -11.153 11.369 1.00 85.06 92 SER A N 1
ATOM 728 C CA . SER A 1 92 ? -15.423 -10.538 10.196 1.00 85.06 92 SER A CA 1
ATOM 729 C C . SER A 1 92 ? -15.020 -11.211 8.874 1.00 85.06 92 SER A C 1
ATOM 731 O O . SER A 1 92 ? -15.673 -10.983 7.854 1.00 85.06 92 SER A O 1
ATOM 733 N N . GLY A 1 93 ? -13.965 -12.039 8.901 1.00 81.25 93 GLY A N 1
ATOM 734 C CA . GLY A 1 93 ? -13.377 -12.750 7.763 1.00 81.25 93 GLY A CA 1
ATOM 735 C C . GLY A 1 93 ? -14.208 -13.906 7.212 1.00 81.25 93 GLY A C 1
ATOM 736 O O . GLY A 1 93 ? -14.336 -14.030 5.994 1.00 81.25 93 GLY A O 1
ATOM 737 N N . GLY A 1 94 ? -14.798 -14.721 8.093 1.00 79.12 94 GLY A N 1
ATOM 738 C CA . GLY A 1 94 ? -15.401 -16.011 7.724 1.00 79.12 94 GLY A CA 1
ATOM 739 C C . GLY A 1 94 ? -16.438 -15.915 6.600 1.00 79.12 94 GLY A C 1
ATOM 740 O O . GLY A 1 94 ? -16.279 -16.527 5.546 1.00 79.12 94 GLY A O 1
ATOM 741 N N . ASP A 1 95 ? -17.444 -15.053 6.764 1.00 79.81 95 ASP A N 1
ATOM 742 C CA . ASP A 1 95 ? -18.524 -14.884 5.778 1.00 79.81 95 ASP A CA 1
ATOM 743 C C . ASP A 1 95 ? -18.034 -14.329 4.425 1.00 79.81 95 ASP A C 1
ATOM 745 O O . ASP A 1 95 ? -18.665 -14.526 3.380 1.00 79.81 95 ASP A O 1
ATOM 749 N N . CYS A 1 96 ? -16.917 -13.599 4.425 1.00 82.94 96 CYS A N 1
ATOM 750 C CA . CYS A 1 96 ? -16.347 -12.993 3.225 1.00 82.94 96 CYS A CA 1
ATOM 751 C C . CYS A 1 96 ? -15.567 -14.003 2.382 1.00 82.94 96 CYS A C 1
ATOM 753 O O . CYS A 1 96 ? -15.633 -13.946 1.149 1.00 82.94 96 CYS A O 1
ATOM 755 N N . GLU A 1 97 ? -14.877 -14.947 3.021 1.00 81.06 97 GLU A N 1
ATOM 756 C CA . GLU A 1 97 ? -14.180 -16.034 2.333 1.00 81.06 97 GLU A CA 1
ATOM 757 C C . GLU A 1 97 ? -15.160 -16.981 1.633 1.00 81.06 97 GLU A C 1
ATOM 759 O O . GLU A 1 97 ? -14.938 -17.340 0.474 1.00 81.06 97 GLU A O 1
ATOM 764 N N . ASP A 1 98 ? -16.295 -17.290 2.264 1.00 83.38 98 ASP A N 1
ATOM 765 C CA . ASP A 1 98 ? -17.348 -18.119 1.666 1.00 83.38 98 ASP A CA 1
ATOM 766 C C . ASP A 1 98 ? -17.972 -17.459 0.427 1.00 83.38 98 ASP A C 1
ATOM 768 O O . ASP A 1 98 ? -18.146 -18.090 -0.625 1.00 83.38 98 ASP A O 1
ATOM 772 N N . ARG A 1 99 ? -18.249 -16.150 0.502 1.00 80.19 99 ARG A N 1
ATOM 773 C CA . ARG A 1 99 ? -18.720 -15.364 -0.653 1.00 80.19 99 ARG A CA 1
ATOM 774 C C . ARG A 1 99 ? -17.688 -15.342 -1.771 1.00 80.19 99 ARG A C 1
ATOM 776 O O . ARG A 1 99 ? -18.037 -15.500 -2.943 1.00 80.19 99 ARG A O 1
ATOM 783 N N . LEU A 1 100 ? -16.415 -15.175 -1.423 1.00 81.69 100 LEU A N 1
ATOM 784 C CA . LEU A 1 100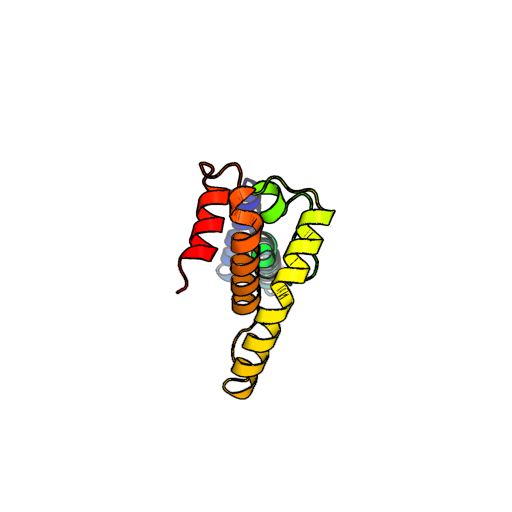 ? -15.331 -15.184 -2.393 1.00 81.69 100 LEU A CA 1
ATOM 785 C C . LEU A 1 100 ? -15.183 -16.559 -3.060 1.00 81.69 100 LEU A C 1
ATOM 787 O O . LEU A 1 100 ? -14.977 -16.630 -4.273 1.00 81.69 100 LEU A O 1
ATOM 791 N N . ALA A 1 101 ? -15.335 -17.648 -2.306 1.00 82.19 101 ALA A N 1
ATOM 792 C CA . ALA A 1 101 ? -15.310 -19.006 -2.835 1.00 82.19 101 ALA A CA 1
ATOM 793 C C . ALA A 1 101 ? -16.445 -19.240 -3.845 1.00 82.19 101 ALA A C 1
ATOM 795 O O . ALA A 1 101 ? -16.213 -19.831 -4.903 1.00 82.19 101 ALA A O 1
ATOM 796 N N . ALA A 1 102 ? -17.649 -18.725 -3.578 1.00 82.69 102 ALA A N 1
ATOM 797 C CA . ALA A 1 102 ? -18.763 -18.771 -4.524 1.00 82.69 102 ALA A CA 1
ATOM 798 C C . ALA A 1 102 ? -18.468 -17.979 -5.812 1.00 82.69 102 ALA A C 1
ATOM 800 O O . ALA A 1 102 ? -18.707 -18.479 -6.912 1.00 82.69 102 ALA A O 1
ATOM 801 N N . ILE A 1 103 ? -17.880 -16.783 -5.697 1.00 80.25 103 ILE A N 1
ATOM 802 C CA . ILE A 1 103 ? -17.506 -15.953 -6.854 1.00 80.25 103 ILE A CA 1
ATOM 803 C C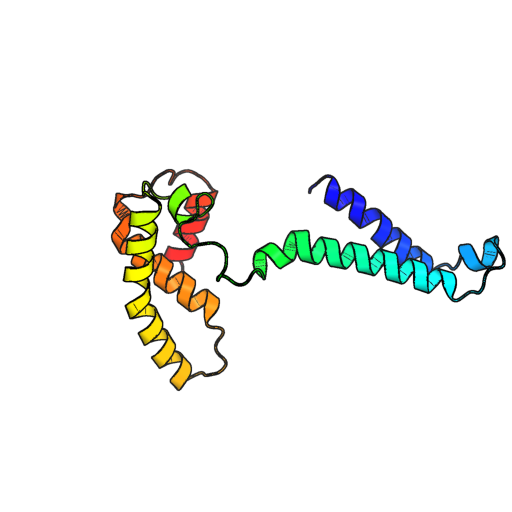 . ILE A 1 103 ? -16.408 -16.626 -7.681 1.00 80.25 103 ILE A C 1
ATOM 805 O O . ILE A 1 103 ? -16.526 -16.683 -8.904 1.00 80.25 103 ILE A O 1
ATOM 809 N N . ARG A 1 104 ? -15.374 -17.193 -7.045 1.00 78.88 104 ARG A N 1
ATOM 810 C CA . ARG A 1 104 ? -14.275 -17.894 -7.737 1.00 78.88 104 ARG A CA 1
ATOM 811 C C . ARG A 1 104 ? -14.761 -19.080 -8.565 1.00 78.88 104 ARG A C 1
ATOM 813 O O . ARG A 1 104 ? -14.216 -19.308 -9.641 1.00 78.88 104 ARG A O 1
ATOM 820 N N . LYS A 1 105 ? -15.797 -19.798 -8.112 1.00 80.00 105 LYS A N 1
ATOM 821 C CA . LYS A 1 105 ? -16.411 -20.894 -8.887 1.00 80.00 105 LYS A CA 1
ATOM 822 C C . LYS A 1 105 ? -17.017 -20.415 -10.209 1.00 80.00 105 LYS A C 1
ATOM 824 O O . LYS A 1 105 ? -17.027 -21.170 -11.172 1.00 80.00 105 LYS A O 1
ATOM 829 N N . VAL A 1 106 ? -17.504 -19.175 -10.262 1.00 80.62 106 VAL A N 1
ATOM 830 C CA . VAL A 1 106 ? -18.144 -18.590 -11.453 1.00 80.62 106 VAL A CA 1
ATOM 831 C C . VAL A 1 106 ? -17.155 -17.760 -12.283 1.00 80.62 106 VAL A C 1
ATOM 833 O O . VAL A 1 106 ? -17.264 -17.705 -13.506 1.00 80.62 106 VAL A O 1
ATOM 836 N N . ARG A 1 107 ? -16.187 -17.099 -11.637 1.00 71.25 107 ARG A N 1
ATOM 837 C CA . ARG A 1 107 ? -15.198 -16.200 -12.253 1.00 71.25 107 ARG A CA 1
ATOM 838 C C . ARG A 1 107 ? -13.809 -16.417 -11.637 1.00 71.25 107 ARG A C 1
ATOM 840 O O . ARG A 1 107 ? -13.413 -15.673 -10.739 1.00 71.25 107 A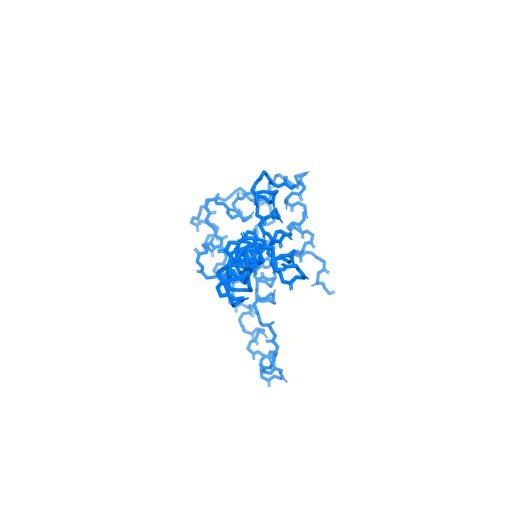RG A O 1
ATOM 847 N N . PRO A 1 108 ? -13.039 -17.401 -12.128 1.00 67.25 108 PRO A N 1
ATOM 848 C CA . PRO A 1 108 ? -11.726 -17.728 -11.569 1.00 67.25 108 PRO A CA 1
ATOM 849 C C . PRO A 1 108 ? -10.671 -16.627 -11.777 1.00 67.25 108 PRO A C 1
ATOM 851 O O . PRO A 1 108 ? -9.704 -16.565 -11.028 1.00 67.25 108 PRO A O 1
ATOM 854 N N . SER A 1 109 ? -10.864 -15.730 -12.750 1.00 72.06 109 SER A N 1
ATOM 855 C CA . SER A 1 109 ? -9.972 -14.598 -13.055 1.00 72.06 109 SER A CA 1
ATOM 856 C C . SER A 1 109 ? -10.290 -13.307 -12.283 1.00 72.06 109 SER A C 1
ATOM 858 O O . SER A 1 109 ? -9.721 -12.256 -12.574 1.00 72.06 109 SER A O 1
ATOM 860 N N . PHE A 1 110 ? -11.211 -13.346 -11.317 1.00 68.38 110 PHE A N 1
ATOM 861 C CA . PHE A 1 110 ? -11.585 -12.167 -10.538 1.00 68.38 110 PHE A CA 1
ATOM 862 C C . PHE A 1 110 ? -10.481 -11.774 -9.540 1.00 68.38 110 PHE A C 1
ATOM 864 O O . PHE A 1 110 ? -9.996 -12.610 -8.780 1.00 68.38 110 PHE A O 1
ATOM 871 N N . LEU A 1 111 ? -10.102 -10.491 -9.514 1.00 66.44 111 LEU A N 1
ATOM 872 C CA . LEU A 1 111 ? -9.134 -9.951 -8.552 1.00 66.44 111 LEU A CA 1
ATOM 873 C C . LEU A 1 111 ? -9.742 -9.950 -7.143 1.00 66.44 111 LEU A C 1
ATOM 875 O O . LEU A 1 111 ? -10.666 -9.191 -6.856 1.00 66.44 111 LEU A O 1
ATOM 879 N N . THR A 1 112 ? -9.232 -10.814 -6.262 1.00 67.12 112 THR A N 1
ATOM 880 C CA . THR A 1 112 ? -9.897 -11.118 -4.987 1.00 67.12 112 THR A CA 1
ATOM 881 C C . THR A 1 112 ? -9.490 -10.253 -3.797 1.00 67.12 112 THR A C 1
ATOM 883 O O . THR A 1 112 ? -10.260 -10.197 -2.846 1.00 67.12 112 THR A O 1
ATOM 886 N N . GLY A 1 113 ? -8.328 -9.589 -3.836 1.00 66.88 113 GLY A N 1
ATOM 887 C CA . GLY A 1 113 ? -7.795 -8.823 -2.691 1.00 66.88 113 GLY A CA 1
ATOM 888 C C . GLY A 1 113 ? -8.737 -7.705 -2.242 1.00 66.88 113 GLY A C 1
ATOM 889 O O . GLY A 1 113 ? -9.345 -7.789 -1.181 1.00 66.88 113 GLY A O 1
ATOM 890 N N . ASN A 1 114 ? -9.003 -6.750 -3.140 1.00 72.06 114 ASN A N 1
ATOM 891 C CA . ASN A 1 114 ? -9.879 -5.604 -2.860 1.00 72.06 114 ASN A CA 1
ATOM 892 C C . ASN A 1 114 ? -11.305 -6.018 -2.433 1.00 72.06 114 ASN A C 1
ATOM 894 O O . ASN A 1 114 ? -11.933 -5.365 -1.604 1.00 72.06 114 ASN A O 1
ATOM 898 N N . PHE A 1 115 ? -11.834 -7.121 -2.978 1.00 76.50 115 PHE A N 1
ATOM 899 C CA . PHE A 1 115 ? -13.148 -7.623 -2.570 1.00 76.50 115 PHE A CA 1
ATOM 900 C C . PHE A 1 115 ? -13.142 -8.132 -1.128 1.00 76.50 115 PHE A C 1
ATOM 902 O O . PHE A 1 115 ? -14.040 -7.789 -0.360 1.00 76.50 115 PHE A O 1
ATOM 909 N N . LEU A 1 116 ? -12.142 -8.942 -0.770 1.00 78.81 116 LEU A N 1
ATOM 910 C CA . LEU A 1 116 ? -12.035 -9.511 0.566 1.00 78.81 116 LEU A CA 1
ATOM 911 C C . LEU A 1 116 ? -11.819 -8.398 1.599 1.00 78.81 116 LEU A C 1
ATOM 913 O O . LEU A 1 116 ? -12.572 -8.328 2.563 1.00 78.81 116 LEU A O 1
ATOM 917 N N . GLU A 1 117 ? -10.882 -7.481 1.355 1.00 76.88 117 GLU A N 1
ATOM 918 C CA . GLU A 1 117 ? -10.596 -6.363 2.263 1.00 76.88 117 GLU A CA 1
ATOM 919 C C . GLU A 1 117 ? -11.832 -5.479 2.486 1.00 76.88 117 GLU A C 1
ATOM 921 O O . GLU A 1 117 ? -12.178 -5.168 3.625 1.00 76.88 117 GLU A O 1
ATOM 926 N N . THR A 1 118 ? -12.559 -5.140 1.416 1.00 78.44 118 THR A N 1
ATOM 927 C CA . THR A 1 118 ? -13.786 -4.333 1.523 1.00 78.44 118 THR A CA 1
ATOM 928 C C . THR A 1 118 ? -14.879 -5.078 2.292 1.00 78.44 118 THR A C 1
ATOM 930 O O . THR A 1 118 ? -15.545 -4.497 3.148 1.00 78.44 118 THR A O 1
ATOM 933 N N . CYS A 1 119 ? -15.070 -6.369 2.007 1.00 83.06 119 CYS A N 1
ATOM 934 C CA . CYS A 1 119 ? -16.077 -7.185 2.679 1.00 83.06 119 CYS A CA 1
ATOM 935 C C . CYS A 1 119 ? -15.787 -7.302 4.182 1.00 83.06 119 CYS A C 1
ATOM 937 O O . CYS A 1 119 ? -16.675 -7.063 5.004 1.00 83.06 119 CYS A O 1
ATOM 939 N N . ILE A 1 120 ? -14.535 -7.603 4.540 1.00 85.50 120 ILE A N 1
ATOM 940 C CA . ILE A 1 120 ? -14.103 -7.706 5.936 1.00 85.50 120 ILE A CA 1
ATOM 941 C C . ILE A 1 120 ? -14.225 -6.347 6.617 1.00 85.50 120 ILE A C 1
ATOM 943 O O . ILE A 1 120 ? -14.794 -6.272 7.700 1.00 85.50 120 ILE A O 1
ATOM 947 N N . GLY A 1 121 ? -13.779 -5.268 5.965 1.00 85.44 121 GLY A N 1
ATOM 948 C CA . GLY A 1 121 ? -13.901 -3.903 6.472 1.00 85.44 121 GLY A CA 1
ATOM 949 C C . GLY A 1 121 ? -15.347 -3.503 6.773 1.00 85.44 121 GLY A C 1
ATOM 950 O O . GLY A 1 121 ? -15.603 -2.893 7.807 1.00 85.44 121 GLY A O 1
ATOM 951 N N . LYS A 1 122 ? -16.308 -3.912 5.935 1.00 86.50 122 LYS A N 1
ATOM 952 C CA . LYS A 1 122 ? -17.745 -3.659 6.143 1.00 86.50 122 LYS A CA 1
ATOM 953 C C . LYS A 1 122 ? -18.327 -4.451 7.308 1.00 86.50 122 LYS A C 1
ATOM 955 O O . LYS A 1 122 ? -19.058 -3.898 8.127 1.00 86.50 122 LYS A O 1
ATOM 960 N N . ASN A 1 123 ? -17.999 -5.736 7.405 1.00 88.00 123 ASN A N 1
ATOM 961 C CA . ASN A 1 123 ? -18.435 -6.569 8.526 1.00 88.00 123 ASN A CA 1
ATOM 962 C C . ASN A 1 123 ? -17.821 -6.094 9.851 1.00 88.00 123 ASN A C 1
ATOM 964 O O . ASN A 1 123 ? -18.524 -5.979 10.859 1.00 88.00 123 ASN A O 1
ATOM 968 N N . PHE A 1 124 ? -16.538 -5.736 9.814 1.00 88.00 124 PHE A N 1
ATOM 969 C CA . PHE A 1 124 ? -15.817 -5.167 10.940 1.00 88.00 124 PHE A CA 1
ATOM 970 C C . PHE A 1 124 ? -16.478 -3.874 11.394 1.00 88.00 124 PHE A C 1
ATOM 972 O O . PHE A 1 124 ? -16.842 -3.752 12.563 1.00 88.00 124 PHE A O 1
ATOM 979 N N . ASP A 1 125 ? -16.713 -2.948 10.465 1.00 87.88 125 ASP A N 1
ATOM 980 C CA . ASP A 1 125 ? -17.373 -1.689 10.762 1.00 87.88 125 ASP A CA 1
ATOM 981 C C . ASP A 1 125 ? -18.770 -1.893 11.352 1.00 87.88 125 ASP A C 1
ATOM 983 O O . ASP A 1 125 ? -19.088 -1.294 12.371 1.00 87.88 125 ASP A O 1
ATOM 987 N N . LYS A 1 126 ? -19.569 -2.812 10.806 1.00 87.19 126 LYS A N 1
ATOM 988 C CA . LYS A 1 126 ? -20.888 -3.138 11.357 1.00 87.19 126 LYS A CA 1
ATOM 989 C C . LYS A 1 126 ? -20.815 -3.631 12.807 1.00 87.19 126 LYS A C 1
ATOM 991 O O . LYS A 1 126 ? -21.686 -3.295 13.605 1.00 87.19 126 LYS A O 1
ATOM 996 N N . SER A 1 127 ? -19.792 -4.413 13.156 1.00 85.75 127 SER A N 1
ATOM 997 C CA . SER A 1 127 ? -19.592 -4.908 14.526 1.00 85.75 127 SER A CA 1
ATOM 998 C C . SER A 1 127 ? -19.017 -3.853 15.479 1.00 85.75 127 SER A C 1
ATOM 1000 O O . SER A 1 127 ? -19.331 -3.857 16.668 1.00 85.75 127 SER A O 1
ATOM 1002 N N . MET A 1 128 ? -18.212 -2.924 14.957 1.00 87.31 128 MET A N 1
ATOM 1003 C CA . MET A 1 128 ? -17.461 -1.933 15.732 1.00 87.31 128 MET A CA 1
ATOM 1004 C C . MET A 1 128 ? -17.939 -0.495 15.520 1.00 87.31 128 MET A C 1
ATOM 1006 O O . MET A 1 128 ? -17.268 0.438 15.956 1.00 87.31 128 MET A O 1
ATOM 1010 N N . HIS A 1 129 ? -19.107 -0.301 14.910 1.00 87.19 129 HIS A N 1
ATOM 1011 C CA . HIS A 1 129 ? -19.645 1.006 14.529 1.00 87.19 129 HIS A CA 1
ATOM 1012 C C . HIS A 1 129 ? -19.676 1.986 15.708 1.00 87.19 129 HIS A C 1
ATOM 1014 O O . HIS A 1 129 ? -19.243 3.127 15.602 1.00 87.19 129 HIS A O 1
ATOM 1020 N N . TYR A 1 130 ? -20.099 1.507 16.879 1.00 85.88 130 TYR A N 1
ATOM 1021 C CA . TYR A 1 130 ? -20.176 2.311 18.101 1.00 85.88 130 TYR A CA 1
ATOM 1022 C C . TYR A 1 130 ? -18.812 2.668 18.709 1.00 85.88 130 TYR A C 1
ATOM 1024 O O . TYR A 1 130 ? -18.738 3.531 19.578 1.00 85.88 130 TYR A O 1
ATOM 1032 N N . ASN A 1 131 ? -17.735 2.021 18.259 1.00 86.25 131 ASN A N 1
ATOM 1033 C CA . ASN A 1 131 ? -16.366 2.297 18.686 1.00 86.25 131 ASN A CA 1
ATOM 1034 C C . ASN A 1 131 ? -15.632 3.244 17.729 1.00 86.25 131 ASN A C 1
ATOM 1036 O O . ASN A 1 131 ? -14.439 3.481 17.929 1.00 86.25 131 ASN A O 1
ATOM 1040 N N . ARG A 1 132 ? -16.289 3.770 16.686 1.00 87.00 132 ARG A N 1
ATOM 1041 C CA . ARG A 1 132 ? -15.684 4.758 15.786 1.00 87.00 132 ARG A CA 1
ATOM 1042 C C . ARG A 1 132 ? -15.229 5.989 16.578 1.00 87.00 132 ARG A C 1
ATOM 1044 O O . ARG A 1 132 ? -15.905 6.468 17.486 1.00 87.00 132 ARG A O 1
ATOM 1051 N N . LYS A 1 133 ? -14.054 6.510 16.231 1.00 83.94 133 LYS A N 1
ATOM 1052 C CA . LYS A 1 133 ? -13.493 7.760 16.760 1.00 83.94 133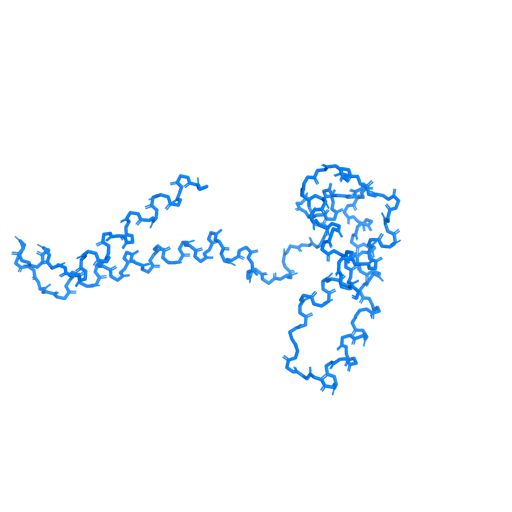 LYS A CA 1
ATOM 1053 C C . LYS A 1 133 ? -12.940 8.592 15.611 1.00 83.94 133 LYS A C 1
ATOM 1055 O O . LYS A 1 133 ? -12.660 8.069 14.537 1.00 83.94 133 LYS A O 1
ATOM 1060 N N . ASN A 1 134 ? -12.720 9.884 15.853 1.00 73.12 134 ASN A N 1
ATOM 1061 C CA . ASN A 1 134 ? -12.100 10.783 14.873 1.00 73.12 134 ASN A CA 1
ATOM 1062 C C . ASN A 1 134 ? -12.832 10.810 13.514 1.00 73.12 134 ASN A C 1
ATOM 1064 O O . ASN A 1 134 ? -12.213 11.010 12.471 1.00 73.12 134 ASN A O 1
ATOM 1068 N N . GLU A 1 135 ? -14.161 10.658 13.515 1.00 74.62 135 GLU A N 1
ATOM 1069 C CA . GLU A 1 135 ? -14.991 10.663 12.298 1.00 74.62 135 GLU A CA 1
ATOM 1070 C C . GLU A 1 135 ? -14.919 11.982 11.512 1.00 74.62 135 GLU A C 1
ATOM 1072 O O . GLU A 1 135 ? -15.286 12.041 10.344 1.00 74.62 135 GLU A O 1
ATOM 1077 N N . ALA A 1 136 ? -14.427 13.054 12.137 1.00 72.00 136 ALA A N 1
ATOM 1078 C CA . ALA A 1 136 ? -14.201 14.343 11.493 1.00 72.00 136 ALA A CA 1
ATOM 1079 C C . ALA A 1 136 ? -12.840 14.445 10.774 1.00 72.00 136 ALA A C 1
ATOM 1081 O O . ALA A 1 136 ? -12.598 15.405 10.046 1.00 72.00 136 ALA A O 1
ATOM 1082 N N . THR A 1 137 ? -11.921 13.496 10.977 1.00 78.12 137 THR A N 1
ATOM 1083 C CA . THR A 1 137 ? -10.600 13.529 10.343 1.00 78.12 137 THR A CA 1
ATOM 1084 C C . THR A 1 137 ? -10.693 13.023 8.906 1.00 78.12 137 THR A C 1
ATOM 1086 O O . THR A 1 137 ? -11.239 11.951 8.653 1.00 78.12 137 THR A O 1
ATOM 1089 N N . ALA A 1 138 ? -10.101 13.759 7.960 1.00 75.62 138 ALA A N 1
ATOM 1090 C CA . ALA A 1 138 ? -10.141 13.427 6.532 1.00 75.62 138 ALA A CA 1
ATOM 1091 C C . ALA A 1 138 ? -9.667 11.990 6.218 1.00 75.62 138 ALA A C 1
ATOM 1093 O O . ALA A 1 138 ? -10.197 11.344 5.311 1.00 75.62 138 ALA A O 1
ATOM 1094 N N . SER A 1 139 ? -8.705 11.462 6.987 1.00 75.81 139 SER A N 1
ATOM 1095 C CA . SER A 1 139 ? -8.223 10.082 6.851 1.00 75.81 139 SER A CA 1
ATOM 1096 C C . SER A 1 139 ? -9.302 9.046 7.179 1.00 75.81 139 SER A C 1
ATOM 1098 O O . SER A 1 139 ? -9.509 8.121 6.393 1.00 75.81 139 SER A O 1
ATOM 1100 N N . CYS A 1 140 ? -10.009 9.213 8.298 1.00 76.88 140 CYS A N 1
ATOM 1101 C CA . CYS A 1 140 ? -11.065 8.304 8.738 1.00 76.88 140 CYS A CA 1
ATOM 1102 C C . CYS A 1 140 ? -12.346 8.463 7.918 1.00 76.88 140 CYS A C 1
ATOM 1104 O O . CYS A 1 140 ? -12.963 7.463 7.569 1.00 76.88 140 CYS A O 1
ATOM 1106 N N . GLN A 1 141 ? -12.689 9.682 7.493 1.00 78.56 141 GLN A N 1
ATOM 1107 C CA . GLN A 1 141 ? -13.795 9.905 6.555 1.00 78.56 141 GLN A CA 1
ATOM 1108 C C . GLN A 1 141 ? -13.584 9.169 5.235 1.00 78.56 141 GLN A C 1
ATOM 1110 O O . GLN A 1 141 ? -14.483 8.477 4.768 1.00 78.56 141 GLN A O 1
ATOM 1115 N N . THR A 1 142 ? -12.384 9.268 4.659 1.00 80.56 142 THR A N 1
ATOM 1116 C CA . THR A 1 142 ? -12.053 8.559 3.415 1.00 80.56 142 THR A CA 1
ATOM 1117 C C . THR A 1 142 ? -12.120 7.042 3.605 1.00 80.56 142 THR A C 1
ATOM 1119 O O . THR A 1 142 ? -12.558 6.322 2.710 1.00 80.56 142 THR A O 1
ATOM 1122 N N . TYR A 1 143 ? -11.692 6.546 4.768 1.00 80.62 143 TYR A N 1
ATOM 1123 C CA . TYR A 1 143 ? -11.766 5.128 5.112 1.00 80.62 143 TYR A CA 1
ATOM 1124 C C . TYR A 1 143 ? -13.220 4.638 5.224 1.00 80.62 143 TYR A C 1
ATOM 1126 O O . TYR A 1 143 ? -13.578 3.676 4.550 1.00 80.62 143 TYR A O 1
ATOM 1134 N N . PHE A 1 144 ? -14.079 5.331 5.980 1.00 83.56 144 PHE A N 1
ATOM 1135 C CA . PHE A 1 144 ? -15.494 4.959 6.115 1.00 83.56 144 PHE A CA 1
ATOM 1136 C C . PHE A 1 144 ? -16.251 5.076 4.789 1.00 83.56 144 PHE A C 1
ATOM 1138 O O . PHE A 1 144 ? -16.977 4.162 4.417 1.00 83.56 144 PHE A O 1
ATOM 1145 N N . GLN A 1 145 ? -15.997 6.126 4.002 1.00 82.62 145 GLN A N 1
ATOM 1146 C CA . GLN A 1 145 ? -16.592 6.268 2.670 1.00 82.62 145 GLN A CA 1
ATOM 1147 C C . GLN A 1 145 ? -16.231 5.107 1.739 1.00 82.62 145 GLN A C 1
ATOM 1149 O O . GLN A 1 145 ? -17.090 4.642 0.997 1.00 82.62 145 GLN A O 1
ATOM 1154 N N . LYS A 1 146 ? -14.988 4.607 1.776 1.00 78.81 146 LYS A N 1
ATOM 1155 C CA . LYS A 1 146 ? -14.589 3.438 0.973 1.00 78.81 146 LYS A CA 1
ATOM 1156 C C . LYS A 1 146 ? -15.360 2.173 1.348 1.00 78.81 146 LYS A C 1
ATOM 1158 O O . LYS A 1 146 ? -15.620 1.357 0.467 1.00 78.81 146 LYS A O 1
ATOM 1163 N N . ILE A 1 147 ? -15.704 2.017 2.624 1.00 80.81 147 ILE A N 1
ATOM 1164 C CA . ILE A 1 147 ? -16.473 0.877 3.132 1.00 80.81 147 ILE A CA 1
ATOM 1165 C C . ILE A 1 147 ? -17.960 1.018 2.774 1.00 80.81 147 ILE A C 1
ATOM 1167 O O . ILE A 1 147 ? -18.587 0.038 2.371 1.00 80.81 147 ILE A O 1
ATOM 1171 N N . ASP A 1 148 ? -18.503 2.235 2.860 1.00 73.94 148 ASP A N 1
ATOM 1172 C CA . ASP A 1 148 ? -19.928 2.516 2.656 1.00 73.94 148 ASP A CA 1
ATOM 1173 C C . ASP A 1 148 ? -20.332 2.621 1.169 1.00 73.94 148 ASP A C 1
ATOM 1175 O O . ASP A 1 148 ? -21.464 2.307 0.817 1.00 73.94 148 ASP A O 1
ATOM 1179 N N . GLN A 1 149 ? -19.438 3.042 0.263 1.00 62.16 149 GLN A N 1
ATOM 1180 C CA . GLN A 1 149 ? -19.787 3.371 -1.136 1.00 62.16 149 GLN A CA 1
ATOM 1181 C C . GLN A 1 149 ? -19.982 2.182 -2.096 1.00 62.16 149 GLN A C 1
ATOM 1183 O O . GLN A 1 149 ? -20.270 2.407 -3.272 1.00 62.16 149 GLN A O 1
ATOM 1188 N N . ARG A 1 150 ? -19.807 0.929 -1.666 1.00 52.75 150 ARG A N 1
ATOM 1189 C CA . ARG A 1 150 ? -19.937 -0.249 -2.550 1.00 52.75 150 ARG A CA 1
ATOM 1190 C C . ARG A 1 150 ? -21.095 -1.154 -2.133 1.00 52.75 150 ARG A C 1
ATOM 1192 O O . ARG A 1 150 ? -20.869 -2.259 -1.636 1.00 52.75 150 ARG A O 1
ATOM 1199 N N . ASP A 1 151 ? -22.308 -0.659 -2.360 1.00 42.91 151 ASP A N 1
ATOM 1200 C CA . ASP A 1 151 ? -23.530 -1.462 -2.519 1.00 42.91 151 ASP A CA 1
ATOM 1201 C C . ASP A 1 151 ? -23.893 -1.590 -4.005 1.00 42.91 151 ASP A C 1
ATOM 1203 O O . ASP A 1 151 ? -23.858 -0.559 -4.719 1.00 42.91 151 ASP A O 1
#

Sequence (151 aa):
MSVWDVVFLLPFGLGLYLFVKTPIGVRYQTETWMDPVVGFTMIFISAVYFYFAHVSGQLAPEGDRSPCGRLSKQIECYNLSEETCMSAWTSSGGDCEDRLAAIRKVRPSFLTGNFLETCIGKNFDKSMHYNRKNEATASCQTYFQKIDQRD

Foldseek 3Di:
DDPVLVVLVVLLVVLVVLVVDVCCCVPVVDDSVVSNVSSVVSNVVSVVCCCVVPPCVVVVPPPPQQCLPPPHLQVVFFVDDSVRSNVLLVVQQPVQVVVLVVVCVVPVPDDRPLSSVLSSLLSSCVVRVVRTDPCVDPSNVVSVCSNPVDD

Radius of gyration: 23.52 Å; chains: 1; bounding box: 60×38×49 Å

Secondary structure (DSSP, 8-state):
--HHHHHHHHHHHHHHHHHH--HHHHHH---TTHHHHHHHHHHHHHHHHHIIIIIHHHHS-TTSS-TTSTT-HHHHHB---HHHHHHHHHHHHHHHHHHHHHHHHH-TT---HHHHHHHHHHHHHHHHGGGB--TTSHHHHHHHHHHHT--

pLDDT: mean 75.94, std 11.69, range [35.25, 88.56]